Protein AF-Q9K5G4-F1 (afdb_monomer_lite)

Radius of gyration: 59.12 Å; chains: 1; bounding box: 79×57×140 Å

Organism: Bordetella bronchiseptica (NCBI:txid518)

Secondary structure (DSSP, 8-state):
-BTTEEEEEEE-SSS-EEEEEEEPPPPPPPPPPPPPPPPPPPPPPPPPPPPPPPPPPPPPPPPPTT-PPPHHHHHHHHHHHHHHHHHHHHHHHHHHHHHHHHHHH--

Foldseek 3Di:
DPDQWDWDWDDPVPRDIDIDIDGHDDDDDDDDDDDDDDDDDDDDDDDDDDDDDDDDDDDDDDDDPDPDDDPVRVVCCVVVVVVVVVVVVVVVVVVVVVVVVVVVVPD

Structure (mmCIF, N/CA/C/O backbone):
data_AF-Q9K5G4-F1
#
_entry.id   AF-Q9K5G4-F1
#
loop_
_atom_site.group_PDB
_atom_site.id
_atom_site.type_symbol
_atom_site.label_atom_id
_atom_site.label_alt_id
_atom_site.label_comp_id
_atom_site.label_asym_id
_atom_site.label_entity_id
_atom_site.label_seq_id
_atom_site.pdbx_PDB_ins_code
_atom_site.Cartn_x
_atom_site.Cartn_y
_atom_site.Cartn_z
_atom_site.occupancy
_atom_site.B_iso_or_equiv
_atom_site.auth_seq_id
_atom_site.auth_comp_id
_atom_site.auth_asym_id
_atom_site.auth_atom_id
_atom_site.pdbx_PDB_model_num
ATOM 1 N N . ASP A 1 1 ? 42.046 -6.007 -60.556 1.00 83.00 1 ASP A N 1
ATOM 2 C CA . ASP A 1 1 ? 41.993 -4.554 -60.270 1.00 83.00 1 ASP A CA 1
ATOM 3 C C . ASP A 1 1 ? 43.367 -4.084 -59.808 1.00 83.00 1 ASP A C 1
ATOM 5 O O . ASP A 1 1 ? 44.082 -4.883 -59.215 1.00 83.00 1 ASP A O 1
ATOM 9 N N . ILE A 1 2 ? 43.751 -2.838 -60.109 1.00 86.44 2 ILE A N 1
ATOM 10 C CA . ILE A 1 2 ? 45.011 -2.226 -59.651 1.00 86.44 2 ILE A CA 1
ATOM 11 C C . ILE A 1 2 ? 44.686 -0.823 -59.125 1.00 86.44 2 ILE A C 1
ATOM 13 O O . ILE A 1 2 ? 44.229 0.043 -59.873 1.00 86.44 2 ILE A O 1
ATOM 17 N N . GLY A 1 3 ? 44.893 -0.595 -57.826 1.00 87.25 3 GLY A N 1
ATOM 18 C CA . GLY A 1 3 ? 44.538 0.666 -57.170 1.00 87.25 3 GLY A CA 1
ATOM 19 C C . GLY A 1 3 ? 43.048 0.997 -57.309 1.00 87.25 3 GLY A C 1
ATOM 20 O O . GLY A 1 3 ? 42.187 0.162 -57.048 1.00 87.25 3 GLY A O 1
ATOM 21 N N . THR A 1 4 ? 42.740 2.221 -57.745 1.00 89.38 4 THR A N 1
ATOM 22 C CA . THR A 1 4 ? 41.359 2.673 -58.003 1.00 89.38 4 THR A CA 1
ATOM 23 C C . THR A 1 4 ? 40.872 2.351 -59.417 1.00 89.38 4 THR A C 1
ATOM 25 O O . THR A 1 4 ? 39.832 2.861 -59.825 1.00 89.38 4 THR A O 1
ATOM 28 N N . TYR A 1 5 ? 41.597 1.526 -60.179 1.00 91.06 5 TYR A N 1
ATOM 29 C CA . TYR A 1 5 ? 41.267 1.197 -61.562 1.00 91.06 5 TYR A CA 1
ATOM 30 C C . TYR A 1 5 ? 40.926 -0.284 -61.734 1.00 91.06 5 TYR A C 1
ATOM 32 O O . TYR A 1 5 ? 41.637 -1.188 -61.281 1.00 91.06 5 TYR A O 1
ATOM 40 N N . ARG A 1 6 ? 39.833 -0.530 -62.459 1.00 91.31 6 ARG A N 1
ATOM 41 C CA . ARG A 1 6 ? 39.434 -1.856 -62.921 1.00 91.31 6 ARG A CA 1
ATOM 42 C C . ARG A 1 6 ? 39.812 -2.005 -64.380 1.00 91.31 6 ARG A C 1
ATOM 44 O O . ARG A 1 6 ? 39.413 -1.192 -65.208 1.00 91.31 6 ARG A O 1
ATOM 51 N N . TYR A 1 7 ? 40.549 -3.065 -64.678 1.00 91.38 7 TYR A N 1
ATOM 52 C CA . TYR A 1 7 ? 41.034 -3.353 -66.017 1.00 91.38 7 TYR A CA 1
ATOM 53 C C . TYR A 1 7 ? 40.267 -4.522 -66.625 1.00 91.38 7 TYR A C 1
ATOM 55 O O . TYR A 1 7 ? 39.979 -5.504 -65.941 1.00 91.38 7 TYR A O 1
ATOM 63 N N . ARG A 1 8 ? 39.927 -4.404 -67.907 1.00 90.94 8 ARG A N 1
ATOM 64 C CA . ARG A 1 8 ? 39.285 -5.455 -68.702 1.00 90.94 8 ARG A CA 1
ATOM 65 C C . ARG A 1 8 ? 40.015 -5.596 -70.031 1.00 90.94 8 ARG A C 1
ATOM 67 O O . ARG A 1 8 ? 40.521 -4.611 -70.563 1.00 90.94 8 ARG A O 1
ATOM 74 N N . LEU A 1 9 ? 40.077 -6.815 -70.552 1.00 93.06 9 LEU A N 1
ATOM 75 C CA . LEU A 1 9 ? 40.672 -7.081 -71.856 1.00 93.06 9 LEU A CA 1
ATOM 76 C C . LEU A 1 9 ? 39.651 -6.756 -72.957 1.00 93.06 9 LEU A C 1
ATOM 78 O O . LEU A 1 9 ? 38.511 -7.213 -72.881 1.00 93.06 9 LEU A O 1
ATOM 82 N N . ALA A 1 10 ? 40.048 -5.973 -73.959 1.00 90.94 10 ALA A N 1
ATOM 83 C CA . ALA A 1 10 ? 39.219 -5.623 -75.112 1.00 90.94 10 ALA A CA 1
ATOM 84 C C . ALA A 1 10 ? 39.954 -5.957 -76.417 1.00 90.94 10 ALA A C 1
ATOM 86 O O . ALA A 1 10 ? 41.149 -5.687 -76.542 1.00 90.94 10 ALA A O 1
ATOM 87 N N . ALA A 1 11 ? 39.248 -6.565 -77.373 1.00 90.25 11 ALA A N 1
ATOM 88 C CA . ALA A 1 11 ? 39.772 -6.819 -78.713 1.00 90.25 11 ALA A CA 1
ATOM 89 C C . ALA A 1 11 ? 39.540 -5.597 -79.605 1.00 90.25 11 ALA A C 1
ATOM 91 O O . ALA A 1 11 ? 38.428 -5.077 -79.666 1.00 90.25 11 ALA A O 1
ATOM 92 N N . ASN A 1 12 ? 40.564 -5.189 -80.352 1.00 83.38 12 ASN A N 1
ATOM 93 C CA . ASN A 1 12 ? 40.524 -3.992 -81.197 1.00 83.38 12 ASN A CA 1
ATOM 94 C C . ASN A 1 12 ? 40.126 -4.292 -82.660 1.00 83.38 12 ASN A C 1
ATOM 96 O O . ASN A 1 12 ? 40.348 -3.473 -83.546 1.00 83.38 12 ASN A O 1
ATOM 100 N N . GLY A 1 13 ? 39.587 -5.486 -82.943 1.00 79.88 13 GLY A N 1
ATOM 101 C CA . GLY A 1 13 ? 39.113 -5.895 -84.277 1.00 79.88 13 GLY A CA 1
ATOM 102 C C . GLY A 1 13 ? 40.200 -6.267 -85.298 1.00 79.88 13 GLY A C 1
ATOM 103 O O . GLY A 1 13 ? 39.889 -6.864 -86.321 1.00 79.88 13 GLY A O 1
ATOM 104 N N . ASN A 1 14 ? 41.474 -5.993 -85.010 1.00 85.31 14 ASN A N 1
ATOM 105 C CA . ASN A 1 14 ? 42.638 -6.300 -85.857 1.00 85.31 14 ASN A CA 1
ATOM 106 C C . ASN A 1 14 ? 43.514 -7.444 -85.302 1.00 85.31 14 ASN A C 1
ATOM 108 O O . ASN A 1 14 ? 44.696 -7.545 -85.624 1.00 85.31 14 ASN A O 1
ATOM 112 N N . GLY A 1 15 ? 42.958 -8.269 -84.410 1.00 83.44 15 GLY A N 1
ATOM 113 C CA . GLY A 1 15 ? 43.689 -9.332 -83.712 1.00 83.44 15 GLY A CA 1
ATOM 114 C C . GLY A 1 15 ? 44.545 -8.855 -82.532 1.00 83.44 15 GLY A C 1
ATOM 115 O O . GLY A 1 15 ? 45.100 -9.691 -81.822 1.00 83.44 15 GLY A O 1
ATOM 116 N N . GLN A 1 16 ? 44.627 -7.544 -82.272 1.00 88.44 16 GLN A N 1
ATOM 117 C CA . GLN A 1 16 ? 45.285 -7.024 -81.075 1.00 88.44 16 GLN A CA 1
ATOM 118 C C . GLN A 1 16 ? 44.321 -6.893 -79.899 1.00 88.44 16 GLN A C 1
ATOM 120 O O . GLN A 1 16 ? 43.165 -6.487 -80.044 1.00 88.44 16 GLN A O 1
ATOM 125 N N . TRP A 1 17 ? 44.848 -7.204 -78.719 1.00 90.44 17 TRP A N 1
ATOM 126 C CA . TRP A 1 17 ? 44.156 -7.085 -77.447 1.00 90.44 17 TRP A CA 1
ATOM 127 C C . TRP A 1 17 ? 44.785 -5.968 -76.626 1.00 90.44 17 TRP A C 1
ATOM 129 O O . TRP A 1 17 ? 46.007 -5.879 -76.511 1.00 90.44 17 TRP A O 1
ATOM 139 N N . SER A 1 18 ? 43.950 -5.120 -76.038 1.00 89.69 18 SER A N 1
ATOM 140 C CA . SER A 1 18 ? 44.396 -4.042 -75.161 1.00 89.69 18 SER A CA 1
ATOM 141 C C . SER A 1 18 ? 43.711 -4.114 -73.809 1.00 89.69 18 SER A C 1
ATOM 143 O O . SER A 1 18 ? 42.573 -4.570 -73.676 1.00 89.69 18 SER A O 1
ATOM 145 N N . LEU A 1 19 ? 44.430 -3.660 -72.786 1.00 91.06 19 LEU A N 1
ATOM 146 C CA . LEU A 1 19 ? 43.915 -3.585 -71.432 1.00 91.06 19 LEU A CA 1
ATOM 147 C C . LEU A 1 19 ? 43.267 -2.216 -71.217 1.00 91.06 19 LEU A C 1
ATOM 149 O O . LEU A 1 19 ? 43.950 -1.196 -71.152 1.00 91.06 19 LEU A O 1
ATOM 153 N N . VAL A 1 20 ? 41.944 -2.195 -71.094 1.00 90.69 20 VAL A N 1
ATOM 154 C CA . VAL A 1 20 ? 41.182 -0.964 -70.877 1.00 90.69 20 VAL A CA 1
ATOM 155 C C . VAL A 1 20 ? 40.933 -0.803 -69.386 1.00 90.69 20 VAL A C 1
ATOM 157 O O . VAL A 1 20 ? 40.266 -1.632 -68.763 1.00 90.69 20 VAL A O 1
ATOM 160 N N . GLY A 1 21 ? 41.501 0.255 -68.811 1.00 89.81 21 GLY A N 1
ATOM 161 C CA . GLY A 1 21 ? 41.306 0.634 -67.416 1.00 89.81 21 GLY A CA 1
ATOM 162 C C . GLY A 1 21 ? 40.204 1.676 -67.270 1.00 89.81 21 GLY A C 1
ATOM 163 O O . GLY A 1 21 ? 40.217 2.691 -67.958 1.00 89.81 21 GLY A O 1
ATOM 164 N N . ALA A 1 22 ? 39.281 1.457 -66.338 1.00 89.00 22 ALA A N 1
ATOM 165 C CA . ALA A 1 22 ? 38.296 2.450 -65.928 1.00 89.00 22 ALA A CA 1
ATOM 166 C C . ALA A 1 22 ? 38.431 2.734 -64.431 1.00 89.00 22 ALA A C 1
ATOM 168 O O . ALA A 1 22 ? 38.642 1.818 -63.630 1.00 89.00 22 ALA A O 1
ATOM 169 N N . LYS A 1 23 ? 38.300 4.009 -64.048 1.00 89.69 23 LYS A N 1
ATOM 170 C CA . LYS A 1 23 ? 38.326 4.413 -62.643 1.00 89.69 23 LYS A CA 1
ATOM 171 C C . LYS A 1 23 ? 37.081 3.881 -61.943 1.00 89.69 23 LYS A C 1
ATOM 173 O O . LYS A 1 23 ? 35.958 4.130 -62.375 1.00 89.69 23 LYS A O 1
ATOM 178 N N . VAL A 1 24 ? 37.289 3.155 -60.855 1.00 88.94 24 VAL A N 1
ATOM 179 C CA . VAL A 1 24 ? 36.215 2.654 -60.008 1.00 88.94 24 VAL A CA 1
ATOM 180 C C . VAL A 1 24 ? 35.592 3.855 -59.287 1.00 88.94 24 VAL A C 1
ATOM 182 O O . VAL A 1 24 ? 36.322 4.658 -58.686 1.00 88.94 24 VAL A O 1
ATOM 185 N N . PRO A 1 25 ? 34.263 4.036 -59.373 1.00 86.38 25 PRO A N 1
ATOM 186 C CA . PRO A 1 25 ? 33.585 5.077 -58.618 1.00 86.38 25 PRO A CA 1
ATOM 187 C C . PRO A 1 25 ? 33.752 4.828 -57.110 1.00 86.38 25 PRO A C 1
ATOM 189 O O . PRO A 1 25 ? 33.852 3.674 -56.684 1.00 86.38 25 PRO A O 1
ATOM 192 N N . PRO A 1 26 ? 33.815 5.891 -56.292 1.00 85.00 26 PRO A N 1
ATOM 193 C CA . PRO A 1 26 ? 33.935 5.742 -54.848 1.00 85.00 26 PRO A CA 1
ATOM 194 C C . PRO A 1 26 ? 32.728 4.986 -54.282 1.00 85.00 26 PRO A C 1
ATOM 196 O O . PRO A 1 26 ? 31.620 5.077 -54.814 1.00 85.00 26 PRO A O 1
ATOM 199 N N . ALA A 1 27 ? 32.947 4.257 -53.187 1.00 86.25 27 ALA A N 1
ATOM 200 C CA . ALA A 1 27 ? 31.860 3.599 -52.477 1.00 86.25 27 ALA A CA 1
ATOM 201 C C . ALA A 1 27 ? 30.821 4.637 -51.998 1.00 86.25 27 ALA A C 1
ATOM 203 O O . ALA A 1 27 ? 31.204 5.752 -51.620 1.00 86.25 27 ALA A O 1
ATOM 204 N N . PRO A 1 28 ? 29.520 4.293 -51.992 1.00 88.88 28 PRO A N 1
ATOM 205 C CA . PRO A 1 28 ? 28.494 5.141 -51.401 1.00 88.88 28 PRO A CA 1
ATOM 206 C C . PRO A 1 28 ? 28.823 5.454 -49.940 1.00 88.88 28 PRO A C 1
ATOM 208 O O . PRO A 1 28 ? 29.338 4.603 -49.211 1.00 88.88 28 PRO A O 1
ATOM 211 N N . LYS A 1 29 ? 28.504 6.673 -49.496 1.00 91.12 29 LYS A N 1
ATOM 212 C CA . LYS A 1 29 ? 28.604 7.013 -48.074 1.00 91.12 29 LYS A CA 1
ATOM 213 C C . LYS A 1 29 ? 27.603 6.159 -47.279 1.00 91.12 29 LYS A C 1
ATOM 215 O O . LYS A 1 29 ? 26.474 5.996 -47.747 1.00 91.12 29 LYS A O 1
ATOM 220 N N . PRO A 1 30 ? 27.982 5.642 -46.095 1.00 88.38 30 PRO A N 1
ATOM 221 C CA . PRO A 1 30 ? 27.041 4.979 -45.200 1.00 88.38 30 PRO A CA 1
ATOM 222 C C . PRO A 1 30 ? 25.847 5.882 -44.876 1.00 88.38 30 PRO A C 1
ATOM 224 O O . PRO A 1 30 ? 25.995 7.103 -44.776 1.00 88.38 30 PRO A O 1
ATOM 227 N N . ALA A 1 31 ? 24.671 5.278 -44.701 1.00 90.00 31 ALA A N 1
ATOM 228 C CA . ALA A 1 31 ? 23.497 6.006 -44.239 1.00 90.00 31 ALA A CA 1
ATOM 229 C C . ALA A 1 31 ? 23.732 6.550 -42.814 1.00 90.00 31 ALA A C 1
ATOM 231 O O . ALA A 1 31 ? 24.415 5.894 -42.020 1.00 90.00 31 ALA A O 1
ATOM 232 N N . PRO A 1 32 ? 23.172 7.723 -42.468 1.00 88.06 32 PRO A N 1
ATOM 233 C CA . PRO A 1 32 ? 23.180 8.214 -41.095 1.00 88.06 32 PRO A CA 1
ATOM 234 C C . PRO A 1 32 ? 22.558 7.187 -40.145 1.00 88.06 32 PRO A C 1
ATOM 236 O O . PRO A 1 32 ? 21.569 6.537 -40.491 1.00 88.06 32 PRO A O 1
ATOM 239 N N . GLN A 1 33 ? 23.117 7.053 -38.942 1.00 89.94 33 GLN A N 1
ATOM 240 C CA . GLN A 1 33 ? 22.482 6.238 -37.912 1.00 89.94 33 GLN A CA 1
ATOM 241 C C . GLN A 1 33 ? 21.176 6.899 -37.441 1.00 89.94 33 GLN A C 1
ATOM 243 O O . GLN A 1 33 ? 21.117 8.131 -37.357 1.00 89.94 33 GLN A O 1
ATOM 248 N N . PRO A 1 34 ? 20.134 6.108 -37.123 1.00 86.69 34 PRO A N 1
ATOM 249 C CA . PRO A 1 34 ? 18.941 6.621 -36.466 1.00 86.69 34 PRO A CA 1
ATOM 250 C C . PRO A 1 34 ? 19.307 7.376 -35.185 1.00 86.69 34 PRO A C 1
ATOM 252 O O . PRO A 1 34 ? 20.163 6.934 -34.418 1.00 86.69 34 PRO A O 1
ATOM 255 N N . GLY A 1 35 ? 18.657 8.519 -34.960 1.00 89.56 35 GLY A N 1
ATOM 256 C CA . GLY A 1 35 ? 18.815 9.277 -33.723 1.00 89.56 35 GLY A CA 1
ATOM 257 C C . GLY A 1 35 ? 18.257 8.527 -32.504 1.00 89.56 35 GLY A C 1
ATOM 258 O O . GLY A 1 35 ? 17.493 7.570 -32.659 1.00 89.56 35 GLY A O 1
ATOM 259 N N . PRO A 1 36 ? 18.614 8.956 -31.284 1.00 88.00 36 PRO A N 1
ATOM 260 C CA . PRO A 1 36 ? 18.069 8.383 -30.059 1.00 88.00 36 PRO A CA 1
ATOM 261 C C . PRO A 1 36 ? 16.542 8.527 -30.011 1.00 88.00 36 PRO A C 1
ATOM 263 O O . PRO A 1 36 ? 15.993 9.572 -30.368 1.00 88.00 36 PRO A O 1
ATOM 266 N N . GLN A 1 37 ? 15.853 7.477 -29.556 1.00 88.50 37 GLN A N 1
ATOM 267 C CA . GLN A 1 37 ? 14.415 7.553 -29.311 1.00 88.50 37 GLN A CA 1
ATOM 268 C C . GLN A 1 37 ? 14.115 8.474 -28.116 1.00 88.50 37 GLN A C 1
ATOM 270 O O . GLN A 1 37 ? 14.888 8.500 -27.153 1.00 88.50 37 GLN A O 1
ATOM 275 N N . PRO A 1 38 ? 12.985 9.204 -28.148 1.00 87.88 38 PRO A N 1
ATOM 276 C CA . PRO A 1 38 ? 12.532 9.973 -27.002 1.00 87.88 38 PRO A CA 1
ATOM 277 C C . PRO A 1 38 ? 12.298 9.066 -25.782 1.00 87.88 38 PRO A C 1
ATOM 279 O O . PRO A 1 38 ? 11.892 7.910 -25.947 1.00 87.88 38 PRO A O 1
ATOM 282 N N . PRO A 1 39 ? 12.505 9.581 -24.557 1.00 90.06 39 PRO A N 1
ATOM 283 C CA . PRO A 1 39 ? 12.167 8.852 -23.343 1.00 90.06 39 PRO A CA 1
ATOM 284 C C . PRO A 1 39 ? 10.666 8.547 -23.294 1.00 90.06 39 PRO A C 1
ATOM 286 O O . PRO A 1 39 ? 9.834 9.340 -23.741 1.00 90.06 39 PRO A O 1
ATOM 289 N N . GLN A 1 40 ? 10.322 7.386 -22.738 1.00 88.25 40 GLN A N 1
ATOM 290 C CA . GLN A 1 40 ? 8.926 7.020 -22.515 1.00 88.25 40 GLN A CA 1
ATOM 291 C C . GLN A 1 40 ? 8.304 7.931 -21.444 1.00 88.25 40 GLN A C 1
ATOM 293 O O . GLN A 1 40 ? 8.992 8.305 -20.488 1.00 88.25 40 GLN A O 1
ATOM 298 N N . PRO A 1 41 ? 7.015 8.287 -21.578 1.00 90.75 41 PRO A N 1
ATOM 299 C CA . PRO A 1 41 ? 6.320 9.042 -20.548 1.00 90.75 41 PRO A CA 1
ATOM 300 C C . PRO A 1 41 ? 6.234 8.232 -19.239 1.00 90.75 41 PRO A C 1
ATOM 302 O O . PRO A 1 41 ? 6.197 6.998 -19.281 1.00 90.75 41 PRO A O 1
ATOM 305 N N . PRO A 1 42 ? 6.178 8.902 -18.073 1.00 89.00 42 PRO A N 1
ATOM 306 C CA . PRO A 1 42 ? 5.981 8.237 -16.790 1.00 89.00 42 PRO A CA 1
ATOM 307 C C . PRO A 1 42 ? 4.684 7.428 -16.773 1.00 89.00 42 PRO A C 1
ATOM 309 O O . PRO A 1 42 ? 3.666 7.860 -17.319 1.00 89.00 42 PRO A O 1
ATOM 312 N N . GLN A 1 43 ? 4.701 6.274 -16.105 1.00 90.25 43 GLN A N 1
ATOM 313 C CA . GLN A 1 43 ? 3.464 5.546 -15.845 1.00 90.25 43 GLN A CA 1
ATOM 314 C C . GLN A 1 43 ? 2.583 6.312 -14.845 1.00 90.25 43 GLN A C 1
ATOM 316 O O . GLN A 1 43 ? 3.108 6.936 -13.918 1.00 90.25 43 GLN A O 1
ATOM 321 N N . PRO A 1 44 ? 1.250 6.265 -15.011 1.00 89.31 44 PRO A N 1
ATOM 322 C CA . PRO A 1 44 ? 0.331 6.867 -14.060 1.00 89.31 44 PRO A CA 1
ATOM 323 C C . PRO A 1 44 ? 0.439 6.193 -12.680 1.00 89.31 44 PRO A C 1
ATOM 325 O O . PRO A 1 44 ? 0.743 4.998 -12.593 1.00 89.31 44 PRO A O 1
ATOM 328 N N . PRO A 1 45 ? 0.182 6.941 -11.593 1.00 90.12 45 PRO A N 1
ATOM 329 C CA . PRO A 1 45 ? 0.169 6.385 -10.248 1.00 90.12 45 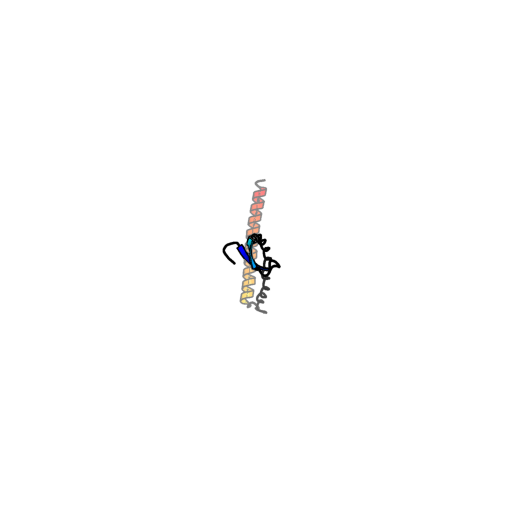PRO A CA 1
ATOM 330 C C . PRO A 1 45 ? -0.905 5.299 -10.114 1.00 90.12 45 PRO A C 1
ATOM 332 O O . PRO A 1 45 ? -2.002 5.409 -10.663 1.00 90.12 45 PRO A O 1
ATOM 335 N N . GLN A 1 46 ? -0.576 4.248 -9.363 1.00 87.12 46 GLN A N 1
ATOM 336 C CA . GLN A 1 46 ? -1.525 3.192 -9.018 1.00 87.12 46 GLN A CA 1
ATOM 337 C C . GLN A 1 46 ? -2.617 3.754 -8.091 1.00 87.12 46 GLN A C 1
ATOM 339 O O . GLN A 1 46 ? -2.319 4.607 -7.247 1.00 87.12 46 GLN A O 1
ATOM 344 N N . PRO A 1 47 ? -3.871 3.287 -8.213 1.00 89.88 47 PRO A N 1
ATOM 345 C CA . PRO A 1 47 ? -4.929 3.685 -7.298 1.00 89.88 47 PRO A CA 1
ATOM 346 C C . PRO A 1 47 ? -4.617 3.223 -5.860 1.00 89.88 47 PRO A C 1
ATOM 348 O O . PRO A 1 47 ? -3.957 2.195 -5.670 1.00 89.88 47 PRO A O 1
ATOM 351 N N . PRO A 1 48 ? -5.097 3.950 -4.835 1.00 86.50 48 PRO A N 1
ATOM 352 C CA . PRO A 1 48 ? -4.975 3.528 -3.444 1.00 86.50 48 PRO A CA 1
ATOM 353 C C . PRO A 1 48 ? -5.629 2.165 -3.215 1.00 86.50 48 PRO A C 1
ATOM 355 O O . PRO A 1 48 ? -6.690 1.877 -3.776 1.00 86.50 48 PRO A O 1
ATOM 358 N N . GLN A 1 49 ? -5.028 1.339 -2.358 1.00 88.38 49 GLN A N 1
ATOM 359 C CA . GLN A 1 49 ? -5.672 0.095 -1.948 1.00 88.38 49 GLN A CA 1
ATOM 360 C C . GLN A 1 49 ? -6.881 0.373 -1.038 1.00 88.38 49 GLN A C 1
ATOM 362 O O . GLN A 1 49 ? -6.842 1.320 -0.245 1.00 88.38 49 GLN A O 1
ATOM 367 N N . PRO A 1 50 ? -7.947 -0.445 -1.124 1.00 85.81 50 PRO A N 1
ATOM 368 C CA . PRO A 1 50 ? -9.084 -0.355 -0.217 1.00 85.81 50 PRO A CA 1
ATOM 369 C C . PRO A 1 50 ? -8.639 -0.509 1.238 1.00 85.81 50 PRO A C 1
ATOM 371 O O . PRO A 1 50 ? -7.830 -1.380 1.559 1.00 85.81 50 PRO A O 1
ATOM 374 N N . GLN A 1 51 ? -9.191 0.316 2.127 1.00 87.62 51 GLN A N 1
ATOM 375 C CA . GLN A 1 51 ? -8.974 0.132 3.557 1.00 87.62 51 GLN A CA 1
ATOM 376 C C . GLN A 1 51 ? -9.701 -1.133 4.046 1.00 87.62 51 GLN A C 1
ATOM 378 O O . GLN A 1 51 ? -10.811 -1.413 3.581 1.00 87.62 51 GLN A O 1
ATOM 383 N N . PRO A 1 52 ? -9.106 -1.890 4.986 1.00 83.88 52 PRO A N 1
ATOM 384 C CA . PRO A 1 52 ? -9.781 -3.002 5.640 1.00 83.88 52 PRO A CA 1
ATOM 385 C C . PRO A 1 52 ? -11.095 -2.536 6.270 1.00 83.88 52 PRO A C 1
ATOM 387 O O . PRO A 1 52 ? -11.134 -1.508 6.947 1.00 83.88 52 PRO A O 1
ATOM 390 N N . GLN A 1 53 ? -12.169 -3.295 6.056 1.00 85.19 53 GLN A N 1
ATOM 391 C CA . GLN A 1 53 ? -13.428 -3.024 6.741 1.00 85.19 53 GLN A CA 1
ATOM 392 C C . GLN A 1 53 ? -13.285 -3.318 8.243 1.00 85.19 53 GLN A C 1
ATOM 394 O O . GLN A 1 53 ? -12.603 -4.282 8.609 1.00 85.19 53 GLN A O 1
ATOM 399 N N . PRO A 1 54 ? -13.932 -2.523 9.114 1.00 82.56 54 PRO A N 1
ATOM 400 C CA . PRO A 1 54 ? -14.031 -2.834 10.533 1.00 82.56 54 PRO A CA 1
ATOM 401 C C . PRO A 1 54 ? -14.598 -4.241 10.727 1.00 82.56 54 PRO A C 1
ATOM 403 O O . PRO A 1 54 ? -15.606 -4.601 10.115 1.00 82.56 54 PRO A O 1
ATOM 406 N N . GLN A 1 55 ? -13.950 -5.043 11.572 1.00 82.50 55 GLN A N 1
ATOM 407 C CA . GLN A 1 55 ? -14.525 -6.318 11.982 1.00 82.50 55 GLN A CA 1
ATOM 408 C C . GLN A 1 55 ? -15.773 -6.060 12.839 1.00 82.50 55 GLN A C 1
ATOM 410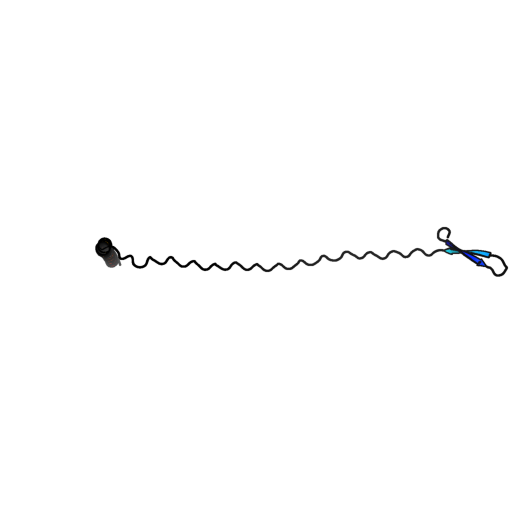 O O . GLN A 1 55 ? -15.771 -5.111 13.626 1.00 82.50 55 GLN A O 1
ATOM 415 N N . PRO A 1 56 ? -16.827 -6.886 12.710 1.00 81.94 56 PRO A N 1
ATOM 416 C CA . PRO A 1 56 ? -17.975 -6.823 13.602 1.00 81.94 56 PRO A CA 1
ATOM 417 C C . PRO A 1 56 ? -17.522 -6.908 15.059 1.00 81.94 56 PRO A C 1
ATOM 419 O O . PRO A 1 56 ? -16.732 -7.785 15.416 1.00 81.94 56 PRO A O 1
ATOM 422 N N . GLU A 1 57 ? -18.023 -6.000 15.894 1.00 79.94 57 GLU A N 1
ATOM 423 C CA . GLU A 1 57 ? -17.785 -6.059 17.332 1.00 79.94 57 GLU A CA 1
ATOM 424 C C . GLU A 1 57 ? -18.338 -7.374 17.889 1.00 79.94 57 GLU A C 1
ATOM 426 O O . GLU A 1 57 ? -19.431 -7.825 17.528 1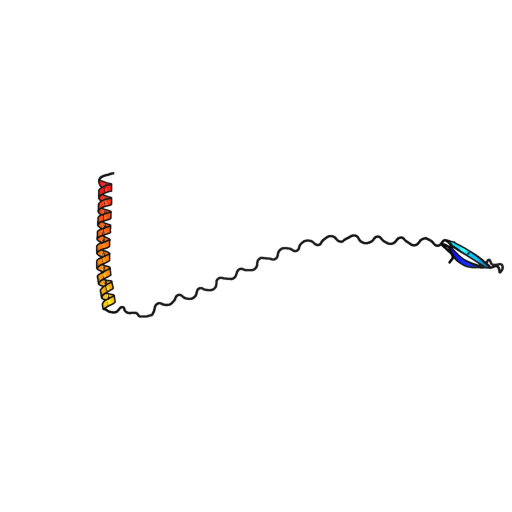.00 79.94 57 GLU A O 1
ATOM 431 N N . ALA A 1 58 ? -17.559 -8.012 18.763 1.00 81.25 58 ALA A N 1
ATOM 432 C CA . ALA A 1 58 ? -18.009 -9.207 19.455 1.00 81.25 58 ALA A CA 1
ATOM 433 C C . ALA A 1 58 ? -19.263 -8.876 20.288 1.00 81.25 58 ALA A C 1
ATOM 435 O O . ALA A 1 58 ? -19.313 -7.807 20.906 1.00 81.25 58 ALA A O 1
ATOM 436 N N . PRO A 1 59 ? -20.263 -9.775 20.347 1.00 79.19 59 PRO A N 1
ATOM 437 C CA . PRO A 1 59 ? -21.429 -9.577 21.195 1.00 79.19 59 PRO A CA 1
ATOM 438 C C . PRO A 1 59 ? -21.006 -9.293 22.636 1.00 79.19 59 PRO A C 1
ATOM 440 O O . PRO A 1 59 ? -20.154 -9.993 23.191 1.00 79.19 59 PRO A O 1
ATOM 443 N N . ALA A 1 60 ? -21.615 -8.276 23.244 1.00 80.44 60 ALA A N 1
ATOM 444 C CA . ALA A 1 60 ? -21.398 -7.983 24.651 1.00 80.44 60 ALA A CA 1
ATOM 445 C C . ALA A 1 60 ? -21.723 -9.229 25.502 1.00 80.44 60 ALA A C 1
ATOM 447 O O . ALA A 1 60 ? -22.702 -9.926 25.208 1.00 80.44 60 ALA A O 1
ATOM 448 N N . PRO A 1 61 ? -20.940 -9.520 26.558 1.00 76.81 61 PRO A N 1
ATOM 449 C CA . PRO A 1 61 ? -21.245 -10.606 27.477 1.00 76.81 61 PRO A CA 1
ATOM 450 C C . PRO A 1 61 ? -22.674 -10.460 28.002 1.00 76.81 61 PRO A C 1
ATOM 452 O O . PRO A 1 61 ? -23.038 -9.415 28.544 1.00 76.81 61 PRO A O 1
ATOM 455 N N . GLN A 1 62 ? -23.492 -11.502 27.848 1.00 77.25 62 GLN A N 1
ATOM 456 C CA . GLN A 1 62 ? -24.814 -11.510 28.460 1.00 77.25 62 GLN A CA 1
ATOM 457 C C . GLN A 1 62 ? -24.655 -11.531 29.987 1.00 77.25 62 GLN A C 1
ATOM 459 O O . GLN A 1 62 ? -23.873 -12.337 30.506 1.00 77.25 62 GLN A O 1
ATOM 464 N N . PRO A 1 63 ? -25.377 -10.670 30.727 1.00 69.56 63 PRO A N 1
ATOM 465 C CA . PRO A 1 63 ? -25.400 -10.759 32.175 1.00 69.56 63 PRO A CA 1
ATOM 466 C C . PRO A 1 63 ? -25.916 -12.149 32.575 1.00 69.56 63 PRO A C 1
ATOM 468 O O . PRO A 1 63 ? -26.817 -12.682 31.921 1.00 69.56 63 PRO A O 1
ATOM 471 N N . PRO A 1 64 ? -25.351 -12.760 33.629 1.00 72.50 64 PRO A N 1
ATOM 472 C CA . PRO A 1 64 ? -25.780 -14.075 34.078 1.00 72.50 64 PRO A CA 1
ATOM 473 C C . PRO A 1 64 ? -27.279 -14.042 34.384 1.00 72.50 64 PRO A C 1
ATOM 475 O O . PRO A 1 64 ? -27.736 -13.237 35.197 1.00 72.50 64 PRO A O 1
ATOM 478 N N . ALA A 1 65 ? -28.039 -14.913 33.720 1.00 65.38 65 ALA A N 1
ATOM 479 C CA . ALA A 1 65 ? -29.465 -15.047 33.965 1.00 65.38 65 ALA A CA 1
ATOM 480 C C . ALA A 1 65 ? -29.695 -15.483 35.422 1.00 65.38 65 ALA A C 1
ATOM 482 O O . ALA A 1 65 ? -29.177 -16.510 35.857 1.00 65.38 65 ALA A O 1
ATOM 483 N N . GLY A 1 66 ? -30.470 -14.694 36.171 1.00 59.19 66 GLY A N 1
ATOM 484 C CA . GLY A 1 66 ? -31.060 -15.133 37.438 1.00 59.19 66 GLY A CA 1
ATOM 485 C C . GLY A 1 66 ? -30.181 -15.047 38.688 1.00 59.19 66 GLY A C 1
ATOM 486 O O . GLY A 1 66 ? -30.362 -15.856 39.596 1.00 59.19 66 GLY A O 1
ATOM 487 N N . ARG A 1 67 ? -29.261 -14.077 38.804 1.00 60.28 67 ARG A N 1
ATOM 488 C CA . ARG A 1 67 ? -28.704 -13.742 40.130 1.00 60.28 67 ARG A CA 1
ATOM 489 C C . ARG A 1 67 ? -29.739 -12.977 40.957 1.00 60.28 67 ARG A C 1
ATOM 491 O O . 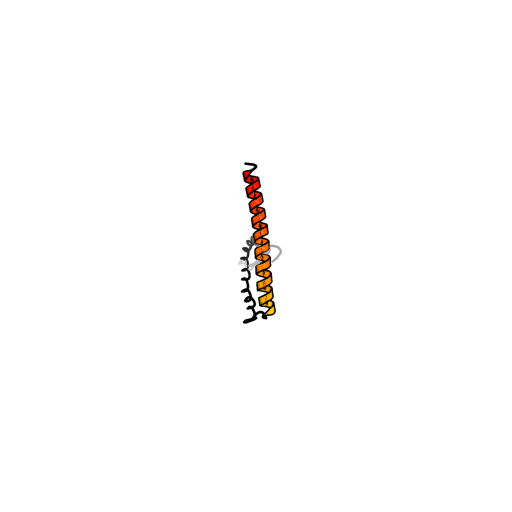ARG A 1 67 ? -29.704 -11.755 41.046 1.00 60.28 67 ARG A O 1
ATOM 498 N N . GLU A 1 68 ? -30.649 -13.727 41.565 1.00 70.25 68 GLU A N 1
ATOM 499 C CA . GLU A 1 68 ? -31.451 -13.257 42.691 1.00 70.25 68 GLU A CA 1
ATOM 500 C C . GLU A 1 68 ? -30.479 -12.827 43.799 1.00 70.25 68 GLU A C 1
ATOM 502 O O . GLU A 1 68 ? -29.638 -13.610 44.254 1.00 70.25 68 GLU A O 1
ATOM 507 N N . LEU A 1 69 ? -30.536 -11.559 44.205 1.00 72.69 69 LEU A N 1
ATOM 508 C CA . LEU A 1 69 ? -29.778 -11.094 45.360 1.00 72.69 69 LEU A CA 1
ATOM 509 C C . LEU A 1 69 ? -30.248 -11.878 46.590 1.00 72.69 69 LEU A C 1
ATOM 511 O O . LEU A 1 69 ? -31.448 -11.976 46.852 1.00 72.69 69 LEU A O 1
ATOM 515 N N . SER A 1 70 ? -29.308 -12.404 47.379 1.00 77.44 70 SER A N 1
ATOM 516 C CA . SER A 1 70 ? -29.632 -13.008 48.674 1.00 77.44 70 SER A CA 1
ATOM 517 C C . SER A 1 70 ? -30.484 -12.044 49.506 1.00 77.44 70 SER A C 1
ATOM 519 O O . SER A 1 70 ? -30.296 -10.829 49.424 1.00 77.44 70 SER A O 1
ATOM 521 N N . ALA A 1 71 ? -31.366 -12.558 50.366 1.00 75.94 71 ALA A N 1
ATOM 522 C CA . ALA A 1 71 ? -32.233 -11.727 51.211 1.00 75.94 71 ALA A CA 1
ATOM 523 C C . ALA A 1 71 ? -31.460 -10.629 51.975 1.00 75.94 71 ALA A C 1
ATOM 525 O O . ALA A 1 71 ? -31.911 -9.490 52.046 1.00 75.94 71 ALA A O 1
ATOM 526 N N . ALA A 1 72 ? -30.252 -10.940 52.459 1.00 74.44 72 ALA A N 1
ATOM 527 C CA . ALA A 1 72 ? -29.364 -9.973 53.104 1.00 74.44 72 ALA A CA 1
ATOM 528 C C . ALA A 1 72 ? -28.852 -8.872 52.152 1.00 74.44 72 ALA A C 1
ATOM 530 O O . ALA A 1 72 ? -28.780 -7.711 52.543 1.00 74.44 72 ALA A O 1
ATOM 531 N N . ALA A 1 73 ? -28.529 -9.212 50.901 1.00 74.81 73 ALA A N 1
ATOM 532 C CA . ALA A 1 73 ? -28.094 -8.244 49.895 1.00 74.81 73 ALA A CA 1
ATOM 533 C C . ALA A 1 73 ? -29.254 -7.335 49.457 1.00 74.81 73 ALA A C 1
ATOM 535 O O . ALA A 1 73 ? -29.085 -6.122 49.373 1.00 74.81 73 ALA A O 1
ATOM 536 N N . ASN A 1 74 ? -30.453 -7.897 49.279 1.00 78.19 74 ASN A N 1
ATOM 537 C CA . ASN A 1 74 ? -31.668 -7.118 49.032 1.00 78.19 74 ASN A CA 1
ATOM 538 C C . ASN A 1 74 ? -32.005 -6.189 50.206 1.00 78.19 74 ASN A C 1
ATOM 540 O O . ASN A 1 74 ? -32.351 -5.028 49.993 1.00 78.19 74 ASN A O 1
ATOM 544 N N . ALA A 1 75 ? -31.877 -6.660 51.448 1.00 77.31 75 ALA A N 1
ATOM 545 C CA . ALA A 1 75 ? -32.079 -5.825 52.629 1.00 77.31 75 ALA A CA 1
ATOM 546 C C . ALA A 1 75 ? -31.055 -4.682 52.690 1.00 77.31 75 ALA A C 1
ATOM 548 O O . ALA A 1 75 ? -31.439 -3.533 52.873 1.00 77.31 75 ALA A O 1
ATOM 549 N N . ALA A 1 76 ? -29.772 -4.965 52.451 1.00 76.25 76 ALA A N 1
ATOM 550 C CA . ALA A 1 76 ? -28.721 -3.950 52.454 1.00 76.25 76 ALA A CA 1
ATOM 551 C C . ALA A 1 76 ? -28.936 -2.866 51.384 1.00 76.25 76 ALA A C 1
ATOM 553 O O . ALA A 1 76 ? -28.762 -1.684 51.676 1.00 76.25 76 ALA A O 1
ATOM 554 N N . VAL A 1 77 ? -29.361 -3.241 50.172 1.00 78.25 77 VAL A N 1
ATOM 555 C CA . VAL A 1 77 ? -29.693 -2.283 49.102 1.00 78.25 77 VAL A CA 1
ATOM 556 C C . VAL A 1 77 ? -30.902 -1.431 49.484 1.00 78.25 77 VAL A C 1
ATOM 558 O O . VAL A 1 77 ? -30.856 -0.211 49.338 1.00 78.25 77 VAL A O 1
ATOM 561 N N . ASN A 1 78 ? -31.958 -2.041 50.026 1.00 77.19 78 ASN A N 1
ATOM 562 C CA . ASN A 1 78 ? -33.151 -1.305 50.444 1.00 77.19 78 ASN A CA 1
ATOM 563 C C . ASN A 1 78 ? -32.867 -0.363 51.626 1.00 77.19 78 ASN A C 1
ATOM 565 O O . ASN A 1 78 ? -33.312 0.781 51.623 1.00 77.19 78 ASN A O 1
ATOM 569 N N . THR A 1 79 ? -32.087 -0.792 52.618 1.00 73.94 79 THR A N 1
ATOM 570 C CA . THR A 1 79 ? -31.743 0.042 53.778 1.00 73.94 79 THR A CA 1
ATOM 571 C C . THR A 1 79 ? -30.739 1.140 53.417 1.00 73.94 79 THR A C 1
ATOM 573 O O . THR A 1 79 ? -30.932 2.299 53.785 1.00 73.94 79 THR A O 1
ATOM 576 N N . GLY A 1 80 ? -29.686 0.806 52.668 1.00 67.88 80 GLY A N 1
ATOM 577 C CA . GLY A 1 80 ? -28.658 1.760 52.250 1.00 67.88 80 GLY A CA 1
ATOM 578 C C . GLY A 1 80 ? -29.168 2.776 51.227 1.00 67.88 80 GLY A C 1
ATOM 579 O O . GLY A 1 80 ? -28.876 3.963 51.344 1.00 67.88 80 GLY A O 1
ATOM 580 N N . GLY A 1 81 ? -29.983 2.342 50.262 1.00 64.25 81 GLY A N 1
ATOM 581 C CA . GLY A 1 81 ? -30.537 3.212 49.223 1.00 64.25 81 GLY A CA 1
ATOM 582 C C . GLY A 1 81 ? -31.502 4.263 49.774 1.00 64.25 81 GLY A C 1
ATOM 583 O O . GLY A 1 81 ? -31.404 5.437 49.421 1.00 64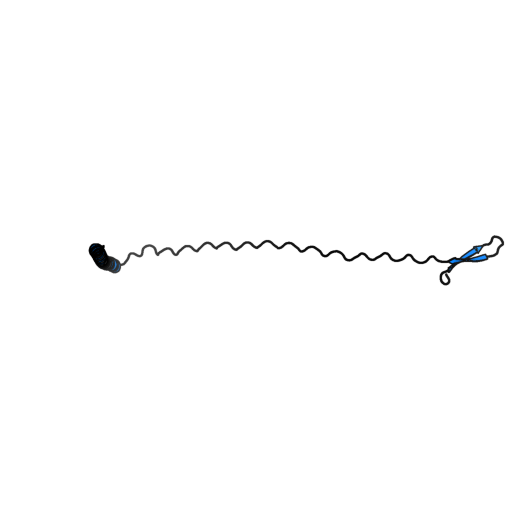.25 81 GLY A O 1
ATOM 584 N N . VAL A 1 82 ? -32.386 3.877 50.698 1.00 63.22 82 VAL A N 1
ATOM 585 C CA . VAL A 1 82 ? -33.364 4.799 51.304 1.00 63.22 82 VAL A CA 1
ATOM 586 C C . VAL A 1 82 ? -32.696 5.787 52.274 1.00 63.22 82 VAL A C 1
ATOM 588 O O . VAL A 1 82 ? -33.039 6.974 52.293 1.00 63.22 82 VAL A O 1
ATOM 591 N N . GLY A 1 83 ? -31.703 5.339 53.049 1.00 64.88 83 GLY A N 1
ATOM 592 C CA . GLY A 1 83 ? -30.965 6.204 53.978 1.00 64.88 83 GLY A CA 1
ATOM 593 C C . GLY A 1 83 ? -30.069 7.237 53.281 1.00 64.88 83 GLY A C 1
ATOM 594 O O . GLY A 1 83 ? -29.978 8.387 53.709 1.00 64.88 83 GLY A O 1
ATOM 595 N N . LEU A 1 84 ? -29.432 6.864 52.170 1.00 66.69 84 LEU A N 1
ATOM 596 C CA . LEU A 1 84 ? -28.561 7.778 51.428 1.00 66.69 84 LEU A CA 1
ATOM 597 C C . LEU A 1 84 ? -29.360 8.759 50.558 1.00 66.69 84 LEU A C 1
ATOM 599 O O . LEU A 1 84 ? -29.041 9.943 50.533 1.00 66.69 84 LEU A O 1
ATOM 603 N N . ALA A 1 85 ? -30.441 8.317 49.909 1.00 72.81 85 ALA A N 1
ATOM 604 C CA . ALA A 1 85 ? -31.269 9.208 49.092 1.00 72.81 85 ALA A CA 1
ATOM 605 C C . ALA A 1 85 ? -31.919 10.331 49.920 1.00 72.81 85 ALA A C 1
ATOM 607 O O . ALA A 1 85 ? -31.948 11.484 49.493 1.00 72.81 85 ALA A O 1
ATOM 608 N N . SER A 1 86 ? -32.393 10.016 51.128 1.00 74.75 86 SER A N 1
ATOM 609 C CA . SER A 1 86 ? -32.976 11.012 52.034 1.00 74.75 86 SER A CA 1
ATOM 610 C C . SER A 1 86 ? -31.940 12.031 52.517 1.00 74.75 86 SER A C 1
ATOM 612 O O . SER A 1 86 ? -32.195 13.234 52.477 1.00 74.75 86 SER A O 1
ATOM 614 N N . THR A 1 87 ? -30.747 11.583 52.915 1.00 79.00 87 THR A N 1
ATOM 615 C CA . THR A 1 87 ? -29.674 12.486 53.366 1.00 79.00 87 THR A CA 1
ATOM 616 C C . THR A 1 87 ? -29.156 13.392 52.249 1.00 79.00 87 THR A C 1
ATOM 618 O O . THR A 1 87 ? -28.982 14.589 52.491 1.00 79.00 87 THR A O 1
ATOM 621 N N . LEU A 1 88 ? -28.988 12.875 51.024 1.00 84.94 88 LEU A N 1
ATOM 622 C CA . LEU A 1 88 ? -28.646 13.703 49.862 1.00 84.94 88 LEU A CA 1
ATOM 623 C C . LEU A 1 88 ? -29.746 14.724 49.554 1.00 84.94 88 LEU A C 1
ATOM 625 O O . LEU A 1 88 ? -29.446 15.908 49.416 1.00 84.94 88 LEU A O 1
ATOM 629 N N . TRP A 1 89 ? -31.014 14.304 49.527 1.00 84.50 89 TRP A N 1
ATOM 630 C CA . TRP A 1 89 ? -32.139 15.204 49.2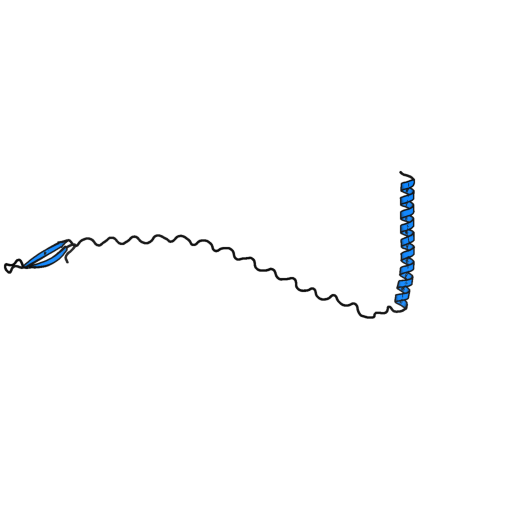64 1.00 84.50 89 TRP A CA 1
ATOM 631 C C . TRP A 1 89 ? -32.199 16.372 50.255 1.00 84.50 89 TRP A C 1
ATOM 633 O O . TRP A 1 89 ? -32.375 17.530 49.862 1.00 84.50 89 TRP A O 1
ATOM 643 N N . TYR A 1 90 ? -32.022 16.094 51.549 1.00 86.81 90 TYR A N 1
ATOM 644 C CA . TYR A 1 90 ? -31.990 17.145 52.564 1.00 86.81 90 TYR A CA 1
ATOM 645 C C . TYR A 1 90 ? -30.773 18.062 52.413 1.00 86.81 90 TYR A C 1
ATOM 647 O O . TYR A 1 90 ? -30.903 19.273 52.605 1.00 86.81 90 TYR A O 1
ATOM 655 N N . ALA A 1 91 ? -29.601 17.529 52.063 1.00 87.62 91 ALA A N 1
ATOM 656 C CA . ALA A 1 91 ? -28.410 18.343 51.832 1.00 87.62 91 ALA A CA 1
ATOM 657 C C . ALA A 1 91 ? -28.599 19.302 50.643 1.00 87.62 91 ALA A C 1
ATOM 659 O O . ALA A 1 91 ? -28.340 20.502 50.771 1.00 87.62 91 ALA A O 1
ATOM 660 N N . GLU A 1 92 ? -29.122 18.802 49.522 1.00 88.88 92 GLU A N 1
ATOM 661 C CA . GLU A 1 92 ? -29.395 19.604 48.327 1.00 88.88 92 GLU A CA 1
ATOM 662 C C . GLU A 1 92 ? -30.493 20.643 48.573 1.00 88.88 92 GLU A C 1
ATOM 664 O O . GLU A 1 92 ? -30.323 21.815 48.233 1.00 88.88 92 GLU A O 1
ATOM 669 N N . SER A 1 93 ? -31.578 20.261 49.252 1.00 89.06 93 SER A N 1
ATOM 670 C CA . SER A 1 93 ? -32.675 21.176 49.595 1.00 89.06 93 SER A CA 1
ATOM 671 C C . SER A 1 93 ? -32.203 22.332 50.481 1.00 89.06 93 SER A C 1
ATOM 673 O O . SER A 1 93 ? -32.561 23.489 50.249 1.00 89.06 93 SER A O 1
ATOM 675 N N . ASN A 1 94 ? -31.348 22.051 51.470 1.00 88.88 94 ASN A N 1
ATOM 676 C CA . ASN A 1 94 ? -30.761 23.087 52.320 1.00 88.88 94 ASN A CA 1
ATOM 677 C C . ASN A 1 94 ? -29.827 24.016 51.534 1.00 88.88 94 ASN A C 1
ATOM 679 O O . ASN A 1 94 ? -29.849 25.232 51.738 1.00 88.88 94 ASN A O 1
ATOM 683 N N . ALA A 1 95 ? -29.020 23.467 50.623 1.00 90.44 95 ALA A N 1
ATOM 684 C CA . ALA A 1 95 ? -28.141 24.263 49.773 1.00 90.44 95 ALA A CA 1
ATOM 685 C C . ALA A 1 95 ? -28.936 25.194 48.840 1.00 90.44 95 ALA A C 1
ATOM 687 O O . ALA A 1 95 ? -28.603 26.376 48.719 1.00 90.44 95 ALA A O 1
ATOM 688 N N . LEU A 1 96 ? -30.017 24.693 48.236 1.00 88.25 96 LEU A N 1
ATOM 689 C CA . LEU A 1 96 ? -30.929 25.487 47.410 1.00 88.25 96 LEU A CA 1
ATOM 690 C C . LEU A 1 96 ? -31.618 26.585 48.225 1.00 88.25 96 LEU A C 1
ATOM 692 O O . LEU A 1 96 ? -31.638 27.740 47.801 1.00 88.25 96 LEU A O 1
ATOM 696 N N . SER A 1 97 ? -32.120 26.254 49.418 1.00 89.88 97 SER A N 1
ATOM 697 C CA . SER A 1 97 ? -32.765 27.232 50.297 1.00 89.88 97 SER A CA 1
ATOM 698 C C . SER A 1 97 ? -31.816 28.363 50.698 1.00 89.88 97 SER A C 1
ATOM 700 O O . SER A 1 97 ? -32.246 29.513 50.766 1.00 89.88 97 SER A O 1
ATOM 702 N N . LYS A 1 98 ? -30.532 28.064 50.938 1.00 86.81 98 LYS A N 1
ATOM 703 C CA . LYS A 1 98 ? -29.520 29.090 51.228 1.00 86.81 98 LYS A CA 1
ATOM 704 C C . LYS A 1 98 ? -29.265 29.993 50.025 1.00 86.81 98 LYS A C 1
ATOM 706 O O . LYS A 1 98 ? -29.353 31.205 50.172 1.00 86.81 98 LYS A O 1
ATOM 711 N N . ARG A 1 99 ? -29.045 29.420 48.837 1.00 87.75 99 ARG A N 1
ATOM 712 C CA . ARG A 1 99 ? -28.807 30.201 47.608 1.00 87.75 99 ARG A CA 1
ATOM 713 C C . ARG A 1 99 ? -29.984 31.112 47.255 1.00 87.75 99 ARG A C 1
ATOM 715 O O . ARG A 1 99 ? -29.777 32.260 46.878 1.00 87.75 99 ARG A O 1
ATOM 722 N N . LEU A 1 100 ? -31.216 30.622 47.398 1.00 87.12 100 LEU A N 1
ATOM 723 C CA . LEU A 1 100 ? -32.417 31.429 47.164 1.00 87.12 100 LEU A CA 1
ATOM 724 C C . LEU A 1 100 ? -32.590 32.528 48.222 1.00 87.12 100 LEU A C 1
ATOM 726 O O . LEU A 1 100 ? -33.029 33.628 47.894 1.00 87.12 100 LEU A O 1
ATOM 730 N N . GLY A 1 101 ? -32.228 32.250 49.477 1.00 85.50 101 GLY A N 1
ATOM 731 C CA . GLY A 1 101 ? -32.203 33.251 50.543 1.00 85.50 101 GLY A CA 1
ATOM 732 C C . GLY A 1 101 ? -31.187 34.364 50.280 1.00 85.50 101 GLY A C 1
ATOM 733 O O . GLY A 1 101 ? -31.532 35.537 50.394 1.00 85.50 101 GLY A O 1
ATOM 734 N N . GLU A 1 102 ? -29.968 34.011 49.870 1.00 82.38 102 GLU A N 1
ATOM 735 C CA . GLU A 1 102 ? -28.910 34.969 49.520 1.00 82.38 102 GLU A CA 1
ATOM 736 C C . GLU A 1 102 ? -29.301 35.845 48.322 1.00 82.38 102 GLU A C 1
ATOM 738 O O . GLU A 1 102 ? -29.161 37.064 48.395 1.00 82.38 102 GLU A O 1
ATOM 743 N N . LEU A 1 103 ? -29.880 35.264 47.264 1.00 79.56 103 LEU A N 1
ATOM 744 C CA . LEU A 1 103 ? -30.356 36.018 46.095 1.00 79.56 103 LEU A CA 1
ATOM 745 C C . LEU A 1 103 ? -31.485 36.999 46.451 1.00 79.56 103 LEU A C 1
ATOM 747 O O . LEU A 1 103 ? -31.576 38.083 45.887 1.00 79.56 103 LEU A O 1
ATOM 751 N N . ARG A 1 104 ? -32.351 36.634 47.403 1.00 72.81 104 ARG A N 1
ATOM 752 C CA . ARG A 1 104 ? -33.450 37.500 47.854 1.00 72.81 104 ARG A CA 1
ATOM 753 C C . ARG A 1 104 ? -32.971 38.672 48.714 1.00 72.81 104 ARG A C 1
ATOM 755 O O . ARG A 1 104 ? -33.647 39.695 48.762 1.00 72.81 104 ARG A O 1
ATOM 762 N N . LEU A 1 105 ? -31.855 38.510 49.422 1.00 71.31 105 LEU A N 1
ATOM 763 C CA . LEU A 1 105 ? -31.291 39.530 50.308 1.00 71.31 105 LEU A CA 1
ATOM 764 C C . LEU A 1 105 ? -30.256 40.425 49.610 1.00 71.31 105 LEU A C 1
ATOM 766 O O . LEU A 1 105 ? -29.943 41.487 50.141 1.00 71.31 105 LEU A O 1
ATOM 770 N N . ASN A 1 106 ? -29.756 40.026 48.437 1.00 57.66 106 ASN A N 1
ATOM 771 C CA . ASN A 1 106 ? -28.780 40.777 47.650 1.00 57.66 106 ASN A CA 1
ATOM 772 C C . ASN A 1 106 ? -29.190 40.822 46.156 1.00 57.66 106 ASN A C 1
ATOM 774 O O . ASN A 1 106 ? -28.579 40.110 45.352 1.00 57.66 106 ASN A O 1
ATOM 778 N N . PRO A 1 107 ? -30.260 41.573 45.811 1.00 59.12 107 PRO A N 1
ATOM 779 C CA . PRO A 1 107 ? -30.794 41.671 44.448 1.00 59.12 107 PRO A CA 1
ATOM 780 C C . PRO A 1 107 ? -29.878 42.416 43.468 1.00 59.12 107 PRO A C 1
ATOM 782 O O . PRO A 1 107 ? -29.101 43.292 43.913 1.00 59.12 107 PRO A O 1
#

pLDDT: mean 82.61, std 8.6, range [57.66, 93.06]

Sequence (107 aa):
DIGTYRYRLAANGNGQWSLVGAKVPPAPKPAPQPGPQPPQPPQPPQPPQPQPQPQPEAPAPQPPAGRELSAAANAAVNTGGVGLASTLWYAESNALSKRLGELRLNP